Protein AF-A0A845WMG2-F1 (afdb_monomer)

Secondary structure (DSSP, 8-state):
-TTEEEEEEE----SSSPPPPTHHHHHHHHHHHHHH-TTTT---GGGEEEEEGGG--HHHHHHHHHHHHHH--TT-EEEEEEES-----TT-------HHHHHHHHHHHHHHHHHH-TTS-TTGGGS--

Radius of gyration: 21.08 Å; Cα contacts (8 Å, |Δi|>4): 148; chains: 1; bounding box: 38×54×48 Å

Structure (mmCIF, N/CA/C/O backbone):
data_AF-A0A845WMG2-F1
#
_entry.id   AF-A0A845WMG2-F1
#
loop_
_atom_site.group_PDB
_atom_site.id
_atom_site.type_symbol
_atom_site.label_atom_id
_atom_site.label_alt_id
_atom_site.label_comp_id
_atom_site.label_asym_id
_atom_site.label_entity_id
_atom_site.label_seq_id
_atom_site.pdbx_PDB_ins_code
_atom_site.Cartn_x
_atom_site.Cartn_y
_atom_site.Cartn_z
_atom_site.occupancy
_atom_site.B_iso_or_equiv
_atom_site.auth_seq_id
_atom_site.auth_comp_id
_atom_site.auth_asym_id
_atom_site.auth_atom_id
_atom_site.pdbx_PDB_model_num
ATOM 1 N N . MET A 1 1 ? -12.825 -7.298 11.045 1.00 72.94 1 MET A N 1
ATOM 2 C CA . MET A 1 1 ? -12.002 -6.498 11.974 1.00 72.94 1 MET A CA 1
ATOM 3 C C . MET A 1 1 ? -12.200 -5.041 11.615 1.00 72.94 1 MET A C 1
ATOM 5 O O . MET A 1 1 ? -11.832 -4.650 10.514 1.00 72.94 1 MET A O 1
ATOM 9 N N . ASP A 1 2 ? -12.805 -4.261 12.509 1.00 76.50 2 ASP A N 1
ATOM 10 C CA . ASP A 1 2 ? -13.292 -2.920 12.146 1.00 76.50 2 ASP A CA 1
ATOM 11 C C . ASP A 1 2 ? -12.207 -1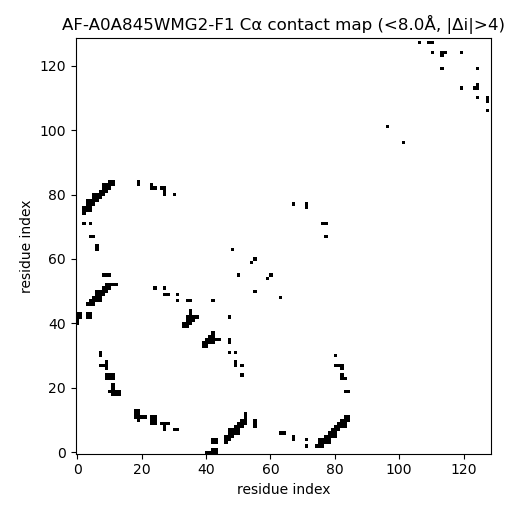.838 12.261 1.00 76.50 2 ASP A C 1
ATOM 13 O O . ASP A 1 2 ? -12.225 -0.871 11.506 1.00 76.50 2 ASP A O 1
ATOM 17 N N . ASN A 1 3 ? -11.217 -2.038 13.140 1.00 91.25 3 ASN A N 1
ATOM 18 C CA . ASN A 1 3 ? -10.097 -1.115 13.384 1.00 91.25 3 ASN A CA 1
ATOM 19 C C . ASN A 1 3 ? -8.765 -1.658 12.830 1.00 91.25 3 ASN A C 1
ATOM 21 O O . ASN A 1 3 ? -7.712 -1.591 13.468 1.00 91.25 3 ASN A O 1
ATOM 25 N N . ALA A 1 4 ? -8.837 -2.309 11.671 1.00 95.25 4 ALA A N 1
ATOM 26 C CA . ALA A 1 4 ? -7.684 -2.854 10.971 1.00 95.25 4 ALA A CA 1
ATOM 27 C C . ALA A 1 4 ? -7.616 -2.231 9.577 1.00 95.25 4 ALA A C 1
ATOM 29 O O . ALA A 1 4 ? -8.608 -2.257 8.847 1.00 95.25 4 ALA A O 1
ATOM 30 N N . HIS A 1 5 ? -6.460 -1.669 9.229 1.00 96.81 5 HIS A N 1
ATOM 31 C CA . HIS A 1 5 ? -6.233 -0.914 8.001 1.00 96.81 5 HIS A CA 1
ATOM 32 C C . HIS A 1 5 ? -5.019 -1.448 7.259 1.00 96.81 5 HIS A C 1
ATOM 34 O O . HIS A 1 5 ? -4.047 -1.887 7.877 1.00 96.81 5 HIS A O 1
ATOM 40 N N . ALA A 1 6 ? -5.050 -1.383 5.931 1.00 97.75 6 ALA A N 1
ATOM 41 C CA . ALA A 1 6 ? -3.927 -1.838 5.137 1.00 97.75 6 ALA A CA 1
ATOM 42 C C . ALA A 1 6 ? -3.681 -1.021 3.870 1.00 97.75 6 ALA A C 1
ATOM 44 O O . ALA A 1 6 ? -4.604 -0.536 3.215 1.00 97.75 6 ALA A O 1
ATOM 45 N N . LEU A 1 7 ? -2.407 -0.927 3.498 1.00 98.31 7 LEU A N 1
ATOM 46 C CA . LEU A 1 7 ? -1.949 -0.430 2.207 1.00 98.31 7 LEU A CA 1
ATOM 47 C C . LEU A 1 7 ? -1.094 -1.505 1.537 1.00 98.31 7 LEU A C 1
ATOM 49 O O . LEU A 1 7 ? -0.071 -1.925 2.073 1.00 98.31 7 LEU A O 1
ATOM 53 N N . VAL A 1 8 ? -1.509 -1.925 0.349 1.00 98.56 8 VAL A N 1
ATOM 54 C CA . VAL A 1 8 ? -0.857 -2.960 -0.451 1.00 98.56 8 VAL A CA 1
ATOM 55 C C . VAL A 1 8 ? -0.424 -2.344 -1.775 1.00 98.56 8 VAL A C 1
ATOM 57 O O . VAL A 1 8 ? -1.228 -1.734 -2.483 1.00 98.56 8 VAL A O 1
ATOM 60 N N . VAL A 1 9 ? 0.858 -2.472 -2.106 1.00 98.31 9 VAL A N 1
ATOM 61 C CA . VAL A 1 9 ? 1.472 -1.815 -3.263 1.00 98.31 9 VAL A CA 1
ATOM 62 C C . VAL A 1 9 ? 2.252 -2.830 -4.091 1.00 98.31 9 VAL A C 1
ATOM 64 O O . VAL A 1 9 ? 3.109 -3.533 -3.561 1.00 98.31 9 VAL A O 1
ATOM 67 N N . GLY A 1 10 ? 1.983 -2.876 -5.396 1.00 97.94 10 GLY A N 1
ATOM 68 C CA . GLY A 1 10 ? 2.732 -3.677 -6.367 1.00 97.94 10 GLY A CA 1
ATOM 69 C C . GLY A 1 10 ? 3.181 -2.826 -7.551 1.00 97.94 10 GLY A C 1
ATOM 70 O O . GLY A 1 10 ? 2.346 -2.228 -8.224 1.00 97.94 10 GLY A O 1
ATOM 71 N N . ILE A 1 11 ? 4.482 -2.750 -7.823 1.00 97.00 11 ILE A N 1
ATOM 72 C CA . ILE A 1 11 ? 5.019 -1.967 -8.947 1.00 97.00 11 ILE A CA 1
ATOM 73 C C . ILE A 1 11 ? 5.998 -2.838 -9.725 1.00 97.00 11 ILE A C 1
ATOM 75 O O . ILE A 1 11 ? 7.065 -3.175 -9.217 1.00 97.00 11 ILE A O 1
ATOM 79 N N . ALA A 1 12 ? 5.644 -3.185 -10.960 1.00 95.69 12 ALA A N 1
ATOM 80 C CA . ALA A 1 12 ? 6.445 -4.040 -11.833 1.00 95.69 12 ALA A CA 1
ATOM 81 C C . ALA A 1 12 ? 6.810 -3.359 -13.156 1.00 95.69 12 ALA A C 1
ATOM 83 O O . ALA A 1 12 ? 7.883 -3.603 -13.717 1.00 95.69 12 ALA A O 1
ATOM 84 N N . ASN A 1 13 ? 5.941 -2.473 -13.647 1.00 93.19 13 ASN A N 1
ATOM 85 C CA . ASN A 1 13 ? 6.086 -1.812 -14.935 1.00 93.19 13 ASN A CA 1
ATOM 86 C C . ASN A 1 13 ? 6.851 -0.491 -14.813 1.00 93.19 13 ASN A C 1
ATOM 88 O O . ASN A 1 13 ? 6.271 0.591 -14.741 1.00 93.19 13 ASN A O 1
ATOM 92 N N . TYR A 1 14 ? 8.178 -0.585 -14.836 1.00 90.88 14 TYR A N 1
ATOM 93 C CA . TYR A 1 14 ? 9.068 0.573 -14.840 1.00 90.88 14 TYR A CA 1
ATOM 94 C C . TYR A 1 14 ? 9.424 1.009 -16.265 1.00 90.88 14 TYR A C 1
ATOM 96 O O . TYR A 1 14 ? 9.712 0.180 -17.126 1.00 90.88 14 TYR A O 1
ATOM 104 N N . GLU A 1 15 ? 9.434 2.322 -16.509 1.00 87.88 15 GLU A N 1
ATOM 105 C CA . GLU A 1 15 ? 9.808 2.886 -17.816 1.00 87.88 15 GLU A CA 1
ATOM 106 C C . GLU A 1 15 ? 11.323 3.052 -17.986 1.00 87.88 15 GLU A C 1
ATOM 108 O O . GLU A 1 15 ? 11.856 2.861 -19.074 1.00 87.88 15 GLU A O 1
ATOM 113 N N . LYS A 1 16 ? 12.020 3.443 -16.912 1.00 88.56 16 LYS A N 1
ATOM 114 C CA . LYS A 1 16 ? 13.434 3.866 -16.957 1.00 88.56 16 LYS A CA 1
ATOM 115 C C . LYS A 1 16 ? 14.425 2.799 -16.494 1.00 88.56 16 LYS A C 1
ATOM 117 O O . LYS A 1 16 ? 15.627 2.990 -16.639 1.00 88.56 16 LYS A O 1
ATOM 122 N N . ILE A 1 17 ? 13.930 1.717 -15.903 1.00 89.06 17 ILE A N 1
ATOM 123 C CA . ILE A 1 17 ? 14.723 0.593 -15.396 1.00 89.06 17 ILE A CA 1
ATOM 124 C C . ILE A 1 17 ? 14.053 -0.717 -15.802 1.00 89.06 17 ILE A C 1
ATOM 126 O O . ILE A 1 17 ? 12.916 -0.712 -16.274 1.00 89.06 17 ILE A O 1
ATOM 130 N N . ASN A 1 18 ? 14.758 -1.834 -15.615 1.00 90.62 18 ASN A N 1
ATOM 131 C CA . ASN A 1 18 ? 14.233 -3.155 -15.944 1.00 90.62 18 ASN A CA 1
ATOM 132 C C . ASN A 1 18 ? 12.878 -3.385 -15.276 1.00 90.62 18 ASN A C 1
ATOM 134 O O . ASN A 1 18 ? 12.710 -3.119 -14.088 1.00 90.62 18 ASN A O 1
ATOM 138 N N . LYS A 1 19 ? 11.921 -3.908 -16.037 1.00 94.88 19 LYS A N 1
ATOM 139 C CA . LYS A 1 19 ? 10.641 -4.339 -15.481 1.00 94.88 19 LYS A CA 1
ATOM 140 C C . LYS A 1 19 ? 10.853 -5.543 -14.570 1.00 94.88 19 LYS A C 1
ATOM 142 O O . LYS A 1 19 ? 11.753 -6.351 -14.807 1.00 94.88 19 LYS A O 1
ATOM 147 N N . LEU A 1 20 ? 10.025 -5.652 -13.541 1.00 93.56 20 LEU A N 1
ATOM 148 C CA . LEU A 1 20 ? 9.950 -6.863 -12.733 1.00 93.56 20 LEU A CA 1
ATOM 149 C C . LEU A 1 20 ? 8.934 -7.836 -13.349 1.00 93.56 20 LEU A C 1
ATOM 151 O O . LEU A 1 20 ? 8.086 -7.407 -14.133 1.00 93.56 20 LEU A O 1
ATOM 155 N N . PRO A 1 21 ? 9.008 -9.138 -13.023 1.00 95.81 21 PRO A N 1
ATOM 156 C CA . PRO A 1 21 ? 8.007 -10.100 -13.463 1.00 95.81 21 PRO A CA 1
ATOM 157 C C . PRO A 1 21 ? 6.615 -9.762 -12.915 1.00 95.81 21 PRO A C 1
ATOM 159 O O . PRO A 1 21 ? 6.487 -9.194 -11.827 1.00 95.81 21 PRO A O 1
ATOM 162 N N . ASP A 1 22 ? 5.571 -10.213 -13.612 1.00 94.44 22 ASP A N 1
ATOM 163 C CA . ASP A 1 22 ? 4.172 -10.021 -13.198 1.00 94.44 22 ASP A CA 1
ATOM 164 C C . ASP A 1 22 ? 3.857 -10.625 -11.819 1.00 94.44 22 ASP A C 1
ATOM 166 O O . ASP A 1 22 ? 2.870 -10.249 -11.186 1.00 94.44 22 ASP A O 1
ATOM 170 N N . THR A 1 23 ? 4.716 -11.519 -11.309 1.00 95.38 23 THR A N 1
ATOM 171 C CA . THR A 1 23 ? 4.618 -12.064 -9.948 1.00 95.38 23 THR A CA 1
ATOM 172 C C . THR A 1 23 ? 4.540 -10.962 -8.898 1.00 95.38 23 THR A C 1
ATOM 174 O O . THR A 1 23 ? 3.764 -11.092 -7.970 1.00 95.38 23 THR A O 1
ATOM 177 N N . VAL A 1 24 ? 5.217 -9.827 -9.092 1.00 96.25 24 VAL A N 1
ATOM 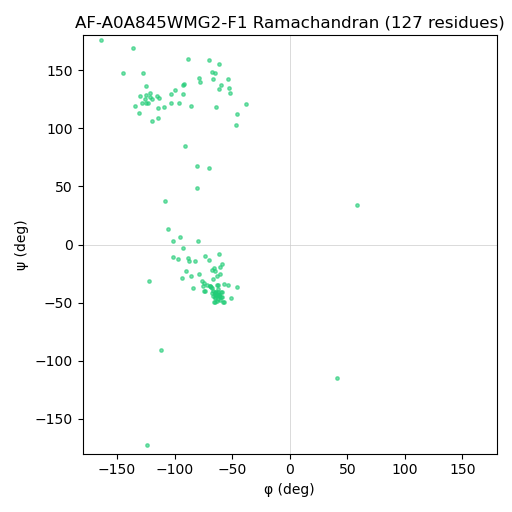178 C CA . VAL A 1 24 ? 5.143 -8.668 -8.184 1.00 96.25 24 VAL A CA 1
ATOM 179 C C . VAL A 1 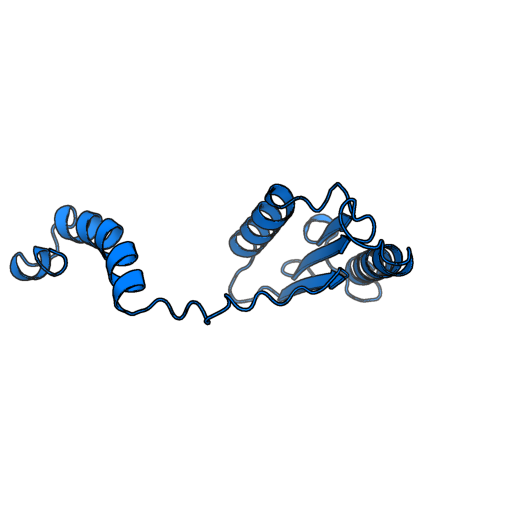24 ? 3.715 -8.128 -8.048 1.00 96.25 24 VAL A C 1
ATOM 181 O O . VAL A 1 24 ? 3.266 -7.782 -6.954 1.00 96.25 24 VAL A O 1
ATOM 184 N N . LEU A 1 25 ? 2.977 -8.061 -9.159 1.00 97.25 25 LEU A N 1
ATOM 185 C CA . LEU A 1 25 ? 1.588 -7.600 -9.169 1.00 97.25 25 LEU A CA 1
ATOM 186 C C . LEU A 1 25 ? 0.643 -8.668 -8.615 1.00 97.25 25 LEU A C 1
ATOM 188 O O . LEU A 1 25 ? -0.327 -8.329 -7.934 1.00 97.25 25 LEU A O 1
ATOM 192 N N . ASN A 1 26 ? 0.934 -9.939 -8.897 1.00 97.69 26 ASN A N 1
ATOM 193 C CA . ASN A 1 26 ? 0.176 -11.075 -8.381 1.00 97.69 26 ASN A CA 1
ATOM 194 C C . ASN A 1 26 ? 0.342 -11.220 -6.866 1.00 97.69 26 ASN A C 1
ATOM 196 O O . ASN A 1 26 ? -0.640 -11.498 -6.184 1.00 97.69 26 ASN A O 1
ATOM 200 N N . ASP A 1 27 ? 1.533 -10.966 -6.326 1.00 97.44 27 ASP A N 1
ATOM 201 C CA . ASP A 1 27 ? 1.792 -10.987 -4.889 1.00 97.44 27 ASP A CA 1
ATOM 202 C C . ASP A 1 27 ? 0.972 -9.896 -4.191 1.00 97.44 27 ASP A C 1
ATOM 204 O O . ASP A 1 27 ? 0.242 -10.176 -3.243 1.00 97.44 27 ASP A O 1
ATOM 208 N N . ALA A 1 28 ? 1.003 -8.663 -4.712 1.00 97.88 28 ALA A N 1
ATOM 209 C CA . ALA A 1 28 ? 0.188 -7.568 -4.188 1.00 97.88 28 ALA A CA 1
ATOM 210 C C . ALA A 1 28 ? -1.318 -7.884 -4.252 1.00 97.88 28 ALA A C 1
ATOM 212 O O . ALA A 1 28 ? -2.050 -7.600 -3.307 1.00 97.88 28 ALA A O 1
ATOM 213 N N . GLN A 1 29 ? -1.795 -8.501 -5.338 1.00 98.31 29 GLN A N 1
ATOM 214 C CA . GLN A 1 29 ? -3.193 -8.924 -5.437 1.00 98.31 29 GLN A CA 1
ATOM 215 C C . GLN A 1 29 ? -3.532 -10.017 -4.415 1.00 98.31 29 GLN A C 1
ATOM 217 O O . GLN A 1 29 ? -4.519 -9.897 -3.702 1.00 98.31 29 GLN A O 1
ATOM 222 N N . THR A 1 30 ? -2.684 -11.037 -4.291 1.00 98.12 30 THR A N 1
ATOM 223 C CA . THR A 1 30 ? -2.897 -12.170 -3.380 1.00 98.12 30 THR A CA 1
ATOM 224 C C . THR A 1 30 ? -2.932 -11.713 -1.924 1.00 98.12 30 THR A C 1
ATOM 226 O O . THR A 1 30 ? -3.779 -12.157 -1.155 1.00 98.12 30 THR A O 1
ATOM 229 N N . ILE A 1 31 ? -2.045 -10.790 -1.539 1.00 98.25 31 ILE A N 1
ATOM 230 C CA . ILE A 1 31 ? -2.046 -10.198 -0.197 1.00 98.25 31 ILE A CA 1
ATOM 231 C C . ILE A 1 31 ? -3.315 -9.377 0.039 1.00 98.25 31 ILE A C 1
ATOM 233 O O . ILE A 1 31 ? -3.913 -9.494 1.104 1.00 98.25 31 ILE A O 1
ATOM 237 N N . TYR A 1 32 ? -3.752 -8.576 -0.937 1.00 98.31 32 TYR A N 1
ATOM 238 C CA . TYR A 1 32 ? -5.020 -7.851 -0.835 1.00 98.31 32 TYR A CA 1
ATOM 239 C C . TYR A 1 32 ? -6.201 -8.806 -0.621 1.00 98.31 32 TYR A C 1
ATOM 241 O O . TYR A 1 32 ? -6.969 -8.610 0.319 1.00 98.31 32 TYR A O 1
ATOM 249 N N . ASP A 1 33 ? -6.303 -9.852 -1.445 1.00 98.00 33 ASP A N 1
ATOM 250 C CA . ASP A 1 33 ? -7.388 -10.833 -1.387 1.00 98.00 33 ASP A CA 1
ATOM 251 C C . ASP A 1 33 ? -7.397 -11.566 -0.035 1.00 98.00 33 ASP A C 1
ATOM 253 O O . ASP A 1 33 ? -8.446 -11.686 0.593 1.00 98.00 33 ASP A O 1
ATOM 257 N N . LEU A 1 34 ? -6.224 -11.967 0.471 1.00 97.81 34 LEU A N 1
ATOM 258 C CA . LEU A 1 34 ? -6.078 -12.609 1.782 1.00 97.81 34 LEU A CA 1
ATOM 259 C C . LEU A 1 34 ? -6.513 -11.697 2.940 1.00 97.81 34 LEU A C 1
ATOM 261 O O . LEU A 1 34 ? -7.110 -12.169 3.909 1.00 97.81 34 LEU A O 1
ATOM 265 N N . LEU A 1 35 ? -6.210 -10.397 2.854 1.00 97.19 35 LEU A N 1
ATOM 266 C CA . LEU A 1 35 ? -6.557 -9.430 3.895 1.00 97.19 35 LEU A CA 1
ATOM 267 C C . LEU A 1 35 ? -8.072 -9.246 4.017 1.00 97.19 35 LEU A C 1
ATOM 269 O O . LEU A 1 35 ? -8.590 -9.223 5.135 1.00 97.19 35 LEU A O 1
ATOM 273 N N . ILE A 1 36 ? -8.776 -9.118 2.890 1.00 97.19 36 ILE A N 1
ATOM 274 C CA . ILE A 1 36 ? -10.229 -8.888 2.879 1.00 97.19 36 ILE A CA 1
ATOM 275 C C . ILE A 1 36 ? -11.049 -10.174 3.045 1.00 97.19 36 ILE A C 1
ATOM 277 O O . ILE A 1 36 ? -12.250 -10.105 3.308 1.00 97.19 36 ILE A O 1
ATOM 281 N N . ASP A 1 37 ? -10.428 -11.344 2.899 1.00 96.38 37 ASP A N 1
ATOM 282 C CA . ASP A 1 37 ? -11.099 -12.628 3.071 1.00 96.38 37 ASP A CA 1
ATOM 283 C C . ASP A 1 37 ? -11.572 -12.809 4.523 1.00 96.38 37 ASP A C 1
ATOM 285 O O . ASP A 1 37 ? -10.776 -12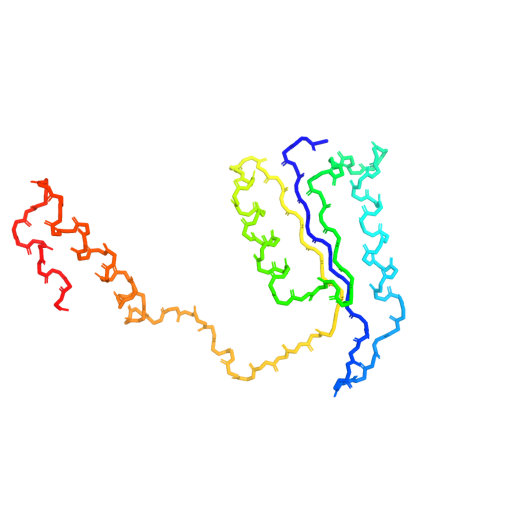.852 5.467 1.00 96.38 37 ASP A O 1
ATOM 289 N N . SER A 1 38 ? -12.889 -12.945 4.695 1.00 92.50 38 SER A N 1
ATOM 290 C CA . SER A 1 38 ? -13.560 -13.089 5.990 1.00 92.50 38 SER A CA 1
ATOM 291 C C . SER A 1 38 ? -13.223 -14.383 6.735 1.00 92.50 38 SER A C 1
ATOM 293 O O . SER A 1 38 ? -13.397 -14.435 7.953 1.00 92.50 38 SER A O 1
ATOM 295 N N . HIS A 1 39 ? -12.735 -15.410 6.041 1.00 93.75 39 HIS A N 1
ATOM 296 C CA . HIS A 1 39 ? -12.289 -16.674 6.624 1.00 93.75 39 HIS A CA 1
ATOM 297 C C . HIS A 1 39 ? -10.822 -16.651 7.064 1.00 93.75 39 HIS A C 1
ATOM 299 O O . HIS A 1 39 ? -10.405 -17.538 7.810 1.00 93.75 39 HIS A O 1
ATOM 305 N N . HIS A 1 40 ? -10.053 -15.650 6.629 1.00 91.00 40 HIS A N 1
ATOM 306 C CA . HIS A 1 40 ? -8.643 -15.493 6.968 1.00 91.00 40 HIS A CA 1
ATOM 307 C C . HIS A 1 40 ? -8.428 -14.267 7.864 1.00 91.00 40 HIS A C 1
ATOM 309 O O . HIS A 1 40 ? -8.490 -14.378 9.088 1.00 91.00 40 HIS A O 1
ATOM 315 N N . CYS A 1 41 ? -8.165 -13.097 7.278 1.00 91.94 41 CYS A N 1
ATOM 316 C CA . CYS A 1 41 ? -7.824 -11.886 8.026 1.00 91.94 41 CYS A CA 1
ATOM 317 C C . CYS A 1 41 ? -9.041 -10.993 8.321 1.00 91.94 41 CYS A C 1
ATOM 319 O O . CYS A 1 41 ? -9.053 -10.284 9.327 1.00 91.94 41 CYS A O 1
ATOM 321 N N . GLY A 1 42 ? -10.064 -11.020 7.465 1.00 93.56 42 GLY A N 1
ATOM 322 C CA . GLY A 1 42 ? -11.340 -10.338 7.674 1.00 93.56 42 GLY A CA 1
ATOM 323 C C . GLY A 1 42 ? -11.238 -8.825 7.860 1.00 93.56 42 GLY A C 1
ATOM 324 O O . GLY A 1 42 ? -11.998 -8.256 8.652 1.00 93.56 42 GLY A O 1
ATOM 325 N N . TYR A 1 43 ? -10.295 -8.163 7.188 1.00 95.69 43 TYR A N 1
ATOM 326 C CA . TYR A 1 43 ? -10.244 -6.703 7.133 1.00 95.69 43 TYR A CA 1
ATOM 327 C C . TYR A 1 43 ? -11.462 -6.203 6.351 1.00 95.69 43 TYR A C 1
ATOM 329 O O . TYR A 1 43 ? -11.865 -6.813 5.361 1.00 95.69 43 TYR A O 1
ATOM 337 N N . SER A 1 44 ? -12.046 -5.078 6.770 1.00 94.69 44 SER A N 1
ATOM 338 C CA . SER A 1 44 ? -13.055 -4.417 5.938 1.00 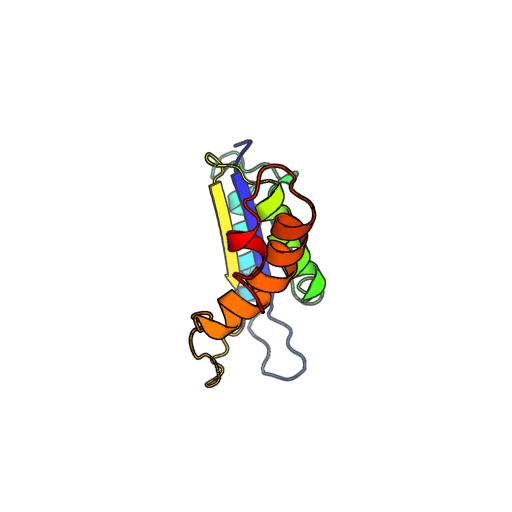94.69 44 SER A CA 1
ATOM 339 C C . SER A 1 44 ? -12.424 -3.993 4.613 1.00 94.69 44 SER A C 1
ATOM 341 O O . SER A 1 44 ? -11.352 -3.388 4.610 1.00 94.69 44 SER A O 1
ATOM 343 N N . GLN A 1 45 ? -13.099 -4.262 3.495 1.00 94.12 45 GLN A N 1
ATOM 344 C CA . GLN A 1 45 ? -12.620 -3.871 2.169 1.00 94.12 45 GLN A CA 1
ATOM 345 C C . GLN A 1 45 ? -12.377 -2.355 2.066 1.00 94.12 45 GLN A C 1
ATOM 347 O O . GLN A 1 45 ? -11.419 -1.933 1.422 1.00 94.12 45 GLN A O 1
ATOM 352 N N . ASP A 1 46 ? -13.185 -1.548 2.761 1.00 94.44 46 ASP A N 1
ATOM 353 C CA . ASP A 1 46 ? -13.046 -0.087 2.807 1.00 94.44 46 ASP A CA 1
ATOM 354 C C . ASP A 1 46 ? -11.777 0.372 3.546 1.00 94.44 46 ASP A C 1
ATOM 356 O O . ASP A 1 46 ? -11.278 1.472 3.306 1.00 94.44 46 ASP A O 1
ATOM 360 N N . ASN A 1 47 ? -11.216 -0.484 4.405 1.00 95.50 47 ASN A N 1
ATOM 361 C CA . ASN A 1 47 ? -9.998 -0.204 5.161 1.00 95.50 47 ASN A CA 1
ATOM 362 C C . ASN A 1 47 ? -8.722 -0.700 4.457 1.00 95.50 47 ASN A C 1
ATOM 364 O O . ASN A 1 47 ? -7.621 -0.486 4.970 1.00 95.50 47 ASN A O 1
ATOM 368 N N . VAL A 1 48 ? -8.840 -1.371 3.306 1.00 97.12 48 VAL A N 1
ATOM 369 C CA . VAL A 1 48 ? -7.704 -1.936 2.569 1.00 97.12 48 VAL A CA 1
ATOM 370 C C . VAL A 1 48 ? -7.551 -1.233 1.223 1.00 97.12 48 VAL A C 1
ATOM 372 O O . VAL A 1 48 ? -8.399 -1.330 0.336 1.00 97.12 48 VAL A O 1
ATOM 375 N N . LYS A 1 49 ? -6.420 -0.555 1.023 1.00 98.25 49 LYS A N 1
ATOM 376 C CA . LYS A 1 49 ? -6.091 0.120 -0.235 1.00 98.25 49 LYS A CA 1
ATOM 377 C C . LYS A 1 49 ? -5.077 -0.686 -1.045 1.00 98.25 49 LYS A C 1
ATOM 379 O O . LYS A 1 49 ? -3.959 -0.892 -0.590 1.00 98.25 49 LYS A O 1
ATOM 384 N N . LEU A 1 50 ? -5.435 -1.059 -2.275 1.00 98.50 50 LEU A N 1
ATOM 385 C CA . LEU A 1 50 ? -4.519 -1.650 -3.259 1.00 98.50 50 LEU A CA 1
ATOM 386 C C . LEU A 1 50 ? -4.104 -0.613 -4.312 1.00 98.50 50 LEU A C 1
ATOM 388 O O . LEU A 1 50 ? -4.958 0.041 -4.916 1.00 98.50 50 LEU A O 1
ATOM 392 N N . LEU A 1 51 ? -2.800 -0.484 -4.557 1.00 98.31 51 LEU A N 1
ATOM 393 C CA . LEU A 1 51 ? -2.222 0.333 -5.627 1.00 98.31 51 LEU A CA 1
ATOM 394 C C . LEU A 1 51 ? -1.291 -0.524 -6.494 1.00 98.31 51 LEU A C 1
ATOM 396 O O . LEU A 1 51 ? -0.358 -1.138 -5.981 1.00 98.31 51 LEU A O 1
ATOM 400 N N . LYS A 1 52 ? -1.526 -0.545 -7.811 1.00 97.94 52 LYS A N 1
ATOM 401 C CA . LYS A 1 52 ? -0.697 -1.282 -8.778 1.00 97.94 52 LYS A CA 1
ATOM 402 C C . LYS A 1 52 ? -0.183 -0.377 -9.894 1.00 97.94 52 LYS A C 1
ATOM 404 O O . LYS A 1 52 ? -0.949 0.432 -10.418 1.00 97.94 52 LYS A O 1
ATOM 409 N N . ASP A 1 53 ? 1.091 -0.527 -10.251 1.00 96.56 53 ASP A N 1
ATOM 410 C CA . ASP A 1 53 ? 1.775 0.181 -11.345 1.00 96.56 53 ASP A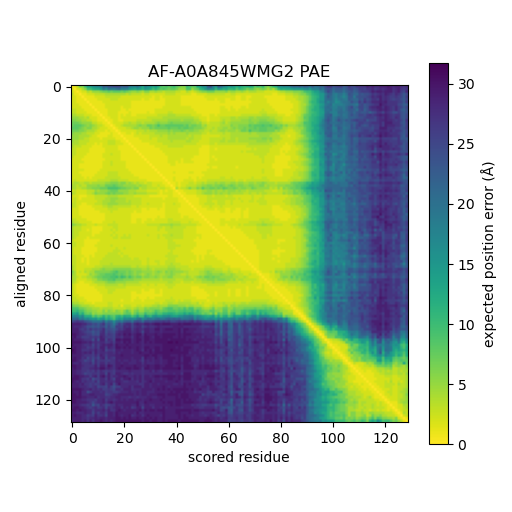 CA 1
ATOM 411 C C . ASP A 1 53 ? 1.401 1.671 -11.448 1.00 96.56 53 ASP A C 1
ATOM 413 O O . ASP A 1 53 ? 1.667 2.440 -10.527 1.00 96.56 53 ASP A O 1
ATOM 417 N N . GLY A 1 54 ? 0.755 2.090 -12.544 1.00 93.50 54 GLY A N 1
ATOM 418 C CA . GLY A 1 54 ? 0.410 3.487 -12.813 1.00 93.50 54 GLY A CA 1
ATOM 419 C C . GLY A 1 54 ? -0.505 4.123 -11.764 1.00 93.50 54 GLY A C 1
ATOM 420 O O . GLY A 1 54 ? -0.533 5.345 -11.649 1.00 93.50 54 GLY A O 1
ATOM 421 N N . ALA A 1 55 ? -1.216 3.325 -10.961 1.00 95.94 55 ALA A N 1
ATOM 422 C CA . ALA A 1 55 ? -1.995 3.829 -9.833 1.00 95.94 55 ALA A CA 1
ATOM 423 C C . ALA A 1 55 ? -1.125 4.132 -8.597 1.00 95.94 55 ALA A C 1
ATOM 425 O O . ALA A 1 55 ? -1.491 4.983 -7.786 1.00 95.94 55 ALA A O 1
ATOM 426 N N . ALA A 1 56 ? 0.036 3.486 -8.454 1.00 95.81 56 ALA A N 1
ATOM 427 C CA . ALA A 1 56 ? 0.976 3.663 -7.345 1.00 95.81 56 ALA A CA 1
ATOM 428 C C . ALA A 1 56 ? 1.868 4.908 -7.523 1.00 95.81 56 ALA A C 1
ATOM 430 O O . ALA A 1 56 ? 3.090 4.866 -7.386 1.00 95.81 56 ALA A O 1
ATOM 431 N N . THR A 1 57 ? 1.251 6.046 -7.842 1.00 94.75 57 THR A N 1
ATOM 432 C CA . THR A 1 57 ? 1.958 7.327 -7.972 1.00 94.75 57 THR A CA 1
ATOM 433 C C . THR A 1 57 ? 2.435 7.838 -6.612 1.00 94.75 57 THR A C 1
ATOM 435 O O . THR A 1 57 ? 1.859 7.504 -5.576 1.00 94.75 57 THR A O 1
ATOM 438 N N . LYS A 1 58 ? 3.437 8.731 -6.600 1.00 92.31 58 LYS A N 1
ATOM 439 C CA . LYS A 1 58 ? 3.888 9.412 -5.372 1.00 92.31 58 LYS A CA 1
ATOM 440 C C . LYS A 1 58 ? 2.718 10.046 -4.613 1.00 92.31 58 LYS A C 1
ATOM 442 O O . LYS A 1 58 ? 2.607 9.857 -3.409 1.00 92.31 58 LYS A O 1
ATOM 447 N N . THR A 1 59 ? 1.837 10.756 -5.317 1.00 94.81 59 THR A N 1
ATOM 448 C CA . THR A 1 59 ? 0.663 11.405 -4.718 1.00 94.81 59 THR A CA 1
ATOM 449 C C . THR A 1 59 ? -0.286 10.386 -4.097 1.00 94.81 59 THR A C 1
ATOM 451 O O . THR A 1 59 ? -0.686 10.560 -2.951 1.00 94.81 59 THR A O 1
ATOM 454 N N . ALA A 1 60 ? -0.601 9.300 -4.811 1.00 94.31 60 ALA A N 1
ATOM 455 C CA . ALA A 1 60 ? -1.491 8.258 -4.306 1.00 94.31 60 ALA A CA 1
ATOM 456 C C . ALA A 1 60 ? -0.907 7.541 -3.079 1.00 94.31 60 ALA A C 1
ATOM 458 O O . ALA A 1 60 ? -1.629 7.295 -2.117 1.00 94.31 60 ALA A O 1
ATOM 459 N N . LEU A 1 61 ? 0.399 7.255 -3.087 1.00 94.06 61 LEU A N 1
ATOM 460 C CA . LEU A 1 61 ? 1.108 6.656 -1.956 1.00 94.06 61 LEU A CA 1
ATOM 461 C C . LEU A 1 61 ? 1.126 7.591 -0.744 1.00 94.06 61 LEU A C 1
ATOM 463 O O . LEU A 1 61 ? 0.756 7.174 0.349 1.00 94.06 61 LEU A O 1
ATOM 467 N N . SER A 1 62 ? 1.499 8.861 -0.931 1.00 95.50 62 SER A N 1
ATOM 468 C CA . SER A 1 62 ? 1.487 9.856 0.147 1.00 95.50 62 SER A CA 1
ATOM 469 C C . SER A 1 62 ? 0.091 10.021 0.740 1.00 95.50 62 SER A C 1
ATOM 471 O O . SER A 1 62 ? -0.058 9.998 1.955 1.00 95.50 62 SER A O 1
ATOM 473 N N . GLN A 1 63 ? -0.937 10.115 -0.104 1.00 95.06 63 GLN A N 1
ATOM 474 C CA . GLN A 1 63 ? -2.315 10.261 0.352 1.00 95.06 63 GLN A CA 1
ATOM 475 C C . GLN A 1 63 ? -2.815 9.007 1.080 1.00 95.06 63 GLN A C 1
ATOM 477 O O . GLN A 1 63 ? -3.469 9.127 2.109 1.00 95.06 63 GLN A O 1
ATOM 482 N N . ALA A 1 64 ? -2.472 7.807 0.603 1.00 94.81 64 ALA A N 1
ATOM 483 C CA . ALA A 1 64 ? -2.817 6.566 1.290 1.00 94.81 64 ALA A CA 1
ATOM 484 C C . ALA A 1 64 ? -2.160 6.475 2.677 1.00 94.81 64 ALA A C 1
ATOM 486 O O . ALA A 1 64 ? -2.829 6.118 3.641 1.00 94.81 64 ALA A O 1
ATOM 487 N N . LEU A 1 65 ? -0.885 6.858 2.799 1.00 94.31 65 LEU A N 1
ATOM 488 C CA . LEU A 1 65 ? -0.182 6.903 4.085 1.00 94.31 65 LEU A CA 1
ATOM 489 C C . LEU A 1 65 ? -0.784 7.950 5.036 1.00 94.31 65 LEU A C 1
ATOM 491 O O . LEU A 1 65 ? -0.966 7.664 6.217 1.00 94.31 65 LEU A O 1
ATOM 495 N N . THR A 1 66 ? -1.138 9.139 4.536 1.00 95.50 66 THR A N 1
ATOM 496 C CA . THR A 1 66 ? -1.847 10.155 5.330 1.00 95.50 66 THR A CA 1
ATOM 497 C C . THR A 1 66 ? -3.202 9.643 5.811 1.00 95.50 66 THR A C 1
ATOM 499 O O . THR A 1 66 ? -3.520 9.800 6.987 1.00 95.50 66 THR A O 1
ATOM 502 N N . ASN A 1 67 ? -3.974 8.991 4.939 1.00 92.88 67 ASN A N 1
ATOM 503 C CA . ASN A 1 67 ? -5.267 8.420 5.306 1.00 92.88 67 ASN A CA 1
ATOM 504 C C . ASN A 1 67 ? -5.115 7.344 6.386 1.00 92.88 67 ASN A C 1
ATOM 506 O O . ASN A 1 67 ? -5.867 7.368 7.354 1.00 92.88 67 ASN A O 1
ATOM 510 N N . LEU A 1 68 ? -4.120 6.455 6.267 1.00 93.00 68 LEU A N 1
ATOM 511 C CA . LEU A 1 68 ? -3.826 5.460 7.301 1.00 93.00 68 LEU A CA 1
ATOM 512 C C . LEU A 1 68 ? -3.557 6.128 8.651 1.00 93.00 68 LEU A C 1
ATOM 514 O O . LEU A 1 68 ? -4.184 5.758 9.636 1.00 93.00 68 LEU A O 1
ATOM 518 N N . ALA A 1 69 ? -2.691 7.145 8.687 1.00 92.50 69 ALA A N 1
ATOM 519 C CA . ALA A 1 69 ? -2.369 7.865 9.918 1.00 92.50 69 ALA A CA 1
ATOM 520 C C . ALA A 1 69 ? -3.586 8.579 10.536 1.00 92.50 69 ALA A C 1
ATOM 522 O O . ALA A 1 69 ? -3.697 8.654 11.755 1.00 92.50 69 ALA A O 1
ATOM 523 N N . GLN A 1 70 ? -4.498 9.099 9.708 1.00 92.12 70 GLN A N 1
ATOM 524 C CA . GLN A 1 70 ? -5.719 9.776 10.161 1.00 92.12 70 GLN A CA 1
ATOM 525 C C . GLN A 1 70 ? -6.807 8.811 10.646 1.00 92.12 70 GLN A C 1
ATOM 527 O O . GLN A 1 70 ? -7.603 9.176 11.507 1.00 92.12 70 GLN A O 1
ATOM 532 N N . GLN A 1 71 ? -6.873 7.612 10.068 1.00 88.12 71 GLN A N 1
ATOM 533 C CA . GLN A 1 71 ? -7.896 6.611 10.377 1.00 88.12 71 GLN A CA 1
ATOM 534 C C . GLN A 1 71 ? -7.472 5.671 11.511 1.00 88.12 71 GLN A C 1
ATOM 536 O O . GLN A 1 71 ? -8.330 5.105 12.180 1.00 88.12 71 GLN A O 1
ATOM 541 N N . SER A 1 72 ? -6.167 5.529 11.757 1.00 90.38 72 SER A N 1
ATOM 542 C CA . SER A 1 72 ? -5.633 4.722 12.851 1.00 90.38 72 SER A CA 1
ATOM 543 C C . SER A 1 72 ? -5.711 5.437 14.203 1.00 90.38 72 SER A C 1
ATOM 545 O O . SER A 1 72 ? -5.451 6.634 14.305 1.00 90.38 72 SER A O 1
ATOM 547 N N . ASN A 1 73 ? -5.984 4.677 15.261 1.00 88.44 73 ASN A N 1
ATOM 548 C CA . ASN A 1 73 ? -5.892 5.103 16.658 1.00 88.44 73 ASN A CA 1
ATOM 549 C C . ASN A 1 73 ? -4.954 4.160 17.443 1.00 88.44 73 ASN A C 1
ATOM 551 O O . ASN A 1 73 ? -4.305 3.297 16.855 1.00 88.44 73 ASN A O 1
ATOM 555 N N . GLN A 1 74 ? -4.870 4.317 18.767 1.00 90.62 74 GLN A N 1
ATOM 556 C CA . GLN A 1 74 ? -3.959 3.537 19.617 1.00 90.62 74 GLN A CA 1
ATOM 557 C C . GLN A 1 74 ? -4.212 2.017 19.585 1.00 90.62 74 GLN A C 1
ATOM 559 O O . GLN A 1 74 ? -3.279 1.248 19.804 1.00 90.62 74 GLN A O 1
ATOM 564 N N . ASP A 1 75 ? -5.435 1.594 19.267 1.00 91.62 75 ASP A N 1
ATOM 565 C CA . ASP A 1 75 ? -5.833 0.185 19.198 1.00 91.62 75 ASP A CA 1
ATOM 566 C C . ASP A 1 75 ? -5.884 -0.337 17.751 1.00 91.62 75 ASP A C 1
ATOM 568 O O . ASP A 1 75 ? -6.308 -1.470 17.505 1.00 91.62 75 ASP A O 1
ATOM 572 N N . ALA A 1 76 ? -5.511 0.493 16.771 1.00 92.94 76 ALA A N 1
ATOM 573 C CA . ALA A 1 76 ? -5.594 0.134 15.364 1.00 92.94 76 ALA A CA 1
ATOM 574 C C . ALA A 1 76 ? -4.439 -0.778 14.946 1.00 92.94 76 ALA A C 1
ATOM 576 O O . ALA A 1 76 ? -3.280 -0.563 15.298 1.00 92.94 76 ALA A O 1
ATOM 577 N N . THR A 1 77 ? -4.750 -1.771 14.113 1.00 94.06 77 THR A N 1
ATOM 578 C CA . THR A 1 77 ? -3.729 -2.568 13.421 1.00 94.06 77 THR A CA 1
ATOM 579 C C . THR A 1 77 ? -3.521 -2.004 12.023 1.00 94.06 77 THR A C 1
ATOM 581 O O . THR A 1 77 ? -4.463 -1.948 11.236 1.00 94.06 77 THR A O 1
ATOM 584 N N . VAL A 1 78 ? -2.291 -1.600 11.701 1.00 95.50 78 VAL A N 1
ATOM 585 C CA . VAL A 1 78 ? -1.930 -1.101 10.367 1.00 95.50 78 VAL A CA 1
ATOM 586 C C . VAL A 1 78 ? -0.966 -2.074 9.699 1.00 95.50 78 VAL A C 1
ATOM 588 O O . VAL A 1 78 ? 0.085 -2.392 10.253 1.00 95.50 78 VAL A O 1
ATOM 591 N N . PHE A 1 79 ? -1.308 -2.523 8.492 1.00 96.50 79 PHE A N 1
ATOM 592 C CA . PHE A 1 79 ? -0.484 -3.408 7.674 1.00 96.50 79 PHE A CA 1
ATOM 593 C C . PHE A 1 79 ? -0.039 -2.705 6.386 1.00 96.50 79 PHE A C 1
ATOM 595 O O . PHE A 1 79 ? -0.857 -2.171 5.640 1.00 96.50 79 PHE A O 1
ATOM 602 N N . ILE A 1 80 ? 1.262 -2.704 6.095 1.00 97.44 80 ILE A N 1
ATOM 603 C CA . ILE A 1 80 ? 1.800 -2.118 4.862 1.00 97.44 80 ILE A CA 1
ATOM 604 C C . ILE A 1 80 ? 2.624 -3.176 4.136 1.00 97.44 80 ILE A C 1
ATOM 606 O O . ILE A 1 80 ? 3.598 -3.690 4.681 1.00 97.44 80 ILE A O 1
ATOM 610 N N . TYR A 1 81 ? 2.244 -3.469 2.895 1.00 98.00 81 TYR A N 1
ATOM 611 C CA . TYR A 1 81 ? 2.954 -4.389 2.013 1.00 98.00 81 TYR A CA 1
ATOM 612 C C . TYR A 1 81 ? 3.377 -3.678 0.734 1.00 98.00 81 TYR A C 1
ATOM 614 O O . TYR A 1 81 ? 2.566 -3.019 0.083 1.00 98.00 81 TYR A O 1
ATOM 622 N N . ILE A 1 82 ? 4.649 -3.828 0.366 1.00 96.44 82 ILE A N 1
ATOM 623 C CA . ILE A 1 82 ? 5.225 -3.227 -0.836 1.00 96.44 82 ILE A CA 1
ATOM 624 C C . ILE A 1 82 ? 6.052 -4.291 -1.556 1.00 96.44 82 ILE A C 1
ATOM 626 O O . ILE A 1 82 ? 7.031 -4.792 -1.008 1.00 96.44 82 ILE A O 1
ATOM 630 N N . SER A 1 83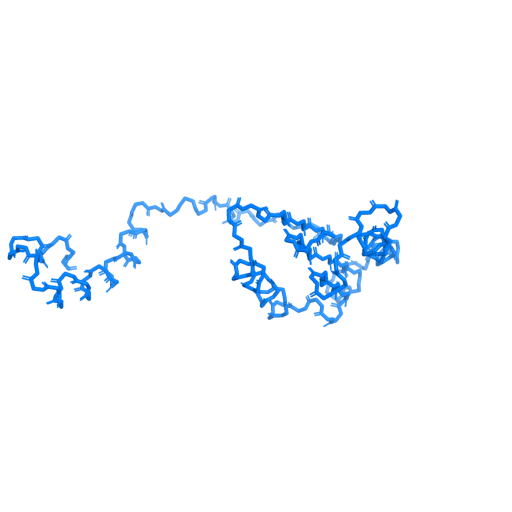 ? 5.668 -4.597 -2.794 1.00 95.69 83 SER A N 1
ATOM 631 C CA . SER A 1 83 ? 6.442 -5.413 -3.729 1.00 95.69 83 SER A CA 1
ATOM 632 C C . SER A 1 83 ? 6.858 -4.535 -4.909 1.00 95.69 83 SER A C 1
ATOM 634 O O . SER A 1 83 ? 6.019 -4.058 -5.679 1.00 95.69 83 SER A O 1
ATOM 636 N N . SER A 1 84 ? 8.149 -4.218 -4.997 1.00 93.06 84 SER A N 1
ATOM 637 C CA . SER A 1 84 ? 8.700 -3.264 -5.965 1.00 93.06 84 SER A CA 1
ATOM 638 C C . SER A 1 84 ? 10.221 -3.405 -6.073 1.00 93.06 84 SER A C 1
ATOM 640 O O . SER A 1 84 ? 10.846 -4.122 -5.291 1.00 93.06 84 SER A O 1
ATOM 642 N N . HIS A 1 85 ? 10.851 -2.653 -6.981 1.00 90.44 85 HIS A N 1
ATOM 643 C CA . HIS A 1 85 ? 12.298 -2.423 -6.914 1.00 90.44 85 HIS A CA 1
ATOM 644 C C . HIS A 1 85 ? 12.674 -1.746 -5.596 1.00 90.44 85 HIS A C 1
ATOM 646 O O . HIS A 1 85 ? 12.010 -0.798 -5.168 1.00 90.44 85 HIS A O 1
ATOM 652 N N . GLY A 1 86 ? 13.761 -2.216 -4.989 1.00 82.12 86 GLY A N 1
ATOM 653 C CA . GLY A 1 86 ? 14.443 -1.541 -3.892 1.00 82.12 86 GLY A CA 1
ATOM 654 C C . GLY A 1 86 ? 15.553 -0.650 -4.440 1.00 82.12 86 GLY A C 1
ATOM 655 O O . GLY A 1 86 ? 16.284 -1.047 -5.345 1.00 82.12 86 GLY A O 1
ATOM 656 N N . GLY A 1 87 ? 15.677 0.558 -3.904 1.00 78.94 87 GLY A N 1
ATOM 657 C CA . GLY A 1 87 ? 16.769 1.467 -4.230 1.00 78.94 87 GLY A CA 1
ATOM 658 C C . GLY A 1 87 ? 17.475 1.893 -2.956 1.00 78.94 87 GLY A C 1
ATOM 659 O O . GLY A 1 87 ? 16.827 2.361 -2.022 1.00 78.94 87 GLY A O 1
ATOM 660 N N . GLN A 1 88 ? 18.795 1.753 -2.926 1.00 75.25 88 GLN A N 1
ATOM 661 C CA . GLN A 1 88 ? 19.624 2.448 -1.956 1.00 75.25 88 GLN A CA 1
ATOM 662 C C . GLN A 1 88 ? 20.074 3.754 -2.597 1.00 75.25 88 GLN A C 1
ATOM 664 O O . GLN A 1 88 ? 20.556 3.764 -3.727 1.00 75.25 88 GLN A O 1
ATOM 669 N N . ASN A 1 89 ? 19.883 4.859 -1.890 1.00 63.78 89 ASN A N 1
ATOM 670 C CA . ASN A 1 89 ? 20.479 6.123 -2.274 1.00 63.78 89 ASN A CA 1
ATOM 671 C C . ASN A 1 89 ? 21.562 6.403 -1.235 1.00 63.78 89 ASN A C 1
ATOM 673 O O . ASN A 1 89 ? 21.227 6.537 -0.062 1.00 63.78 89 ASN A O 1
ATOM 677 N N . ASP A 1 90 ? 22.832 6.494 -1.631 1.00 57.22 90 ASP A N 1
ATOM 678 C CA . ASP A 1 90 ? 23.953 6.736 -0.698 1.00 57.22 90 ASP A CA 1
ATOM 679 C C . ASP A 1 90 ? 23.840 8.083 0.044 1.00 57.22 90 ASP A C 1
ATOM 681 O O . ASP A 1 90 ? 24.562 8.358 0.998 1.00 57.22 90 ASP A O 1
ATOM 685 N N . SER A 1 91 ? 22.878 8.918 -0.350 1.00 51.53 91 SER A N 1
ATOM 686 C CA . SER A 1 91 ? 22.460 10.121 0.363 1.00 51.53 91 SER A CA 1
ATOM 687 C C . SER A 1 91 ? 21.516 9.864 1.548 1.00 51.53 91 SER A C 1
ATOM 689 O O . SER A 1 91 ? 21.061 10.825 2.168 1.00 51.53 91 SER A O 1
ATOM 691 N N . SER A 1 92 ? 21.191 8.613 1.891 1.00 47.16 92 SER A N 1
ATOM 692 C CA . SER A 1 92 ? 20.496 8.285 3.137 1.00 47.16 92 SER A CA 1
ATOM 693 C C . SER A 1 92 ? 21.485 8.240 4.300 1.00 47.16 92 SER A C 1
ATOM 695 O O . SER A 1 92 ? 21.690 7.206 4.936 1.00 47.16 92 SER A O 1
ATOM 697 N N . GLY A 1 93 ? 22.031 9.405 4.651 1.00 43.41 93 GLY A N 1
ATOM 698 C CA . GLY A 1 93 ? 22.102 9.682 6.075 1.00 4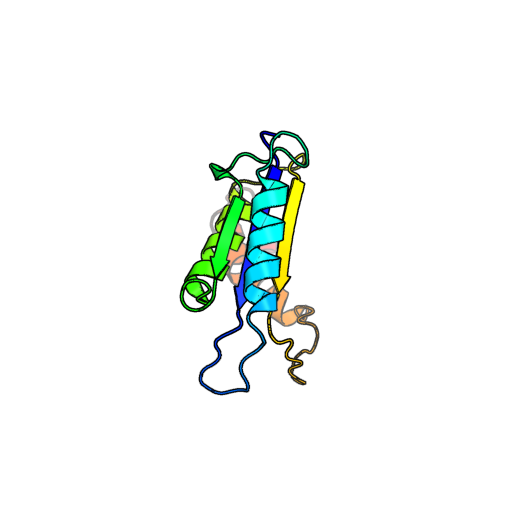3.41 93 GLY A CA 1
ATOM 699 C C . GLY A 1 93 ? 20.692 9.459 6.610 1.00 43.41 93 GLY A C 1
ATOM 700 O O . GLY A 1 93 ? 19.722 9.933 6.007 1.00 43.41 93 GLY A O 1
ATOM 701 N N . LEU A 1 94 ? 20.549 8.693 7.691 1.00 40.25 94 LEU A N 1
ATOM 702 C CA . LEU A 1 94 ? 19.385 8.857 8.549 1.00 40.25 94 LEU A CA 1
ATOM 703 C C . LEU A 1 94 ? 19.118 10.368 8.598 1.00 40.25 94 LEU A C 1
ATOM 705 O O . LEU A 1 94 ? 19.992 11.114 9.046 1.00 40.25 94 LEU A O 1
ATOM 709 N N . ARG A 1 95 ? 17.938 10.840 8.181 1.00 46.22 95 ARG A N 1
ATOM 710 C CA . ARG A 1 95 ? 17.443 12.090 8.757 1.00 46.22 95 ARG A CA 1
ATOM 711 C C . ARG A 1 95 ? 17.081 11.773 10.208 1.00 46.22 95 ARG A C 1
ATOM 713 O O . ARG A 1 95 ? 15.925 11.814 10.602 1.00 46.22 95 ARG A O 1
ATOM 720 N N . THR A 1 96 ? 18.085 11.446 11.023 1.00 43.38 96 THR A N 1
ATOM 721 C CA . THR A 1 96 ? 18.230 12.139 12.292 1.00 43.38 96 THR A CA 1
ATOM 722 C C . THR A 1 96 ? 18.064 13.581 11.884 1.00 43.38 96 THR A C 1
ATOM 724 O O . THR A 1 96 ? 18.943 14.119 11.212 1.00 43.38 96 THR A O 1
ATOM 727 N N . PHE A 1 97 ? 16.894 14.158 12.147 1.00 40.81 97 PHE A N 1
ATOM 728 C CA . PHE A 1 97 ? 16.825 15.600 12.215 1.00 40.81 97 PHE A CA 1
ATOM 729 C C . PHE A 1 97 ? 18.037 15.975 13.059 1.00 40.81 97 PHE A C 1
ATOM 731 O O . PHE A 1 97 ? 18.141 15.544 14.213 1.00 40.81 97 PHE A O 1
ATOM 738 N N . ASN A 1 98 ? 19.022 16.638 12.454 1.00 51.31 98 ASN A N 1
ATOM 739 C CA . ASN A 1 98 ? 20.032 17.277 13.270 1.00 51.31 98 ASN A CA 1
ATOM 740 C C . ASN A 1 98 ? 19.236 18.159 14.244 1.00 51.31 98 ASN A C 1
ATOM 742 O O . ASN A 1 98 ? 18.186 18.684 13.857 1.00 51.31 98 ASN A O 1
ATOM 746 N N . LEU A 1 99 ? 19.675 18.272 15.498 1.00 56.00 99 LEU A N 1
ATOM 747 C CA . LEU A 1 99 ? 19.018 19.131 16.479 1.00 56.00 99 LEU A CA 1
ATOM 748 C C . LEU A 1 99 ? 18.712 20.499 15.848 1.00 56.00 99 LEU A C 1
ATOM 750 O O . LEU A 1 99 ? 17.613 21.001 16.009 1.00 56.00 99 LEU A O 1
ATOM 754 N N . ASP A 1 100 ? 19.606 20.998 14.994 1.00 52.47 100 ASP A N 1
ATOM 755 C CA . ASP A 1 100 ? 19.433 22.220 14.206 1.00 52.47 100 ASP A CA 1
ATOM 756 C C . ASP A 1 100 ? 18.224 22.192 13.244 1.00 52.47 100 ASP A C 1
ATOM 758 O O . ASP A 1 100 ? 17.456 23.147 13.192 1.00 52.47 100 ASP A O 1
ATOM 762 N N . GLU A 1 101 ? 18.000 21.105 12.496 1.00 54.75 101 GLU A N 1
ATOM 763 C CA . GLU A 1 101 ? 16.883 20.980 11.538 1.00 54.75 101 GLU A CA 1
ATOM 764 C C . GLU A 1 101 ? 15.542 20.758 12.268 1.00 54.75 101 GLU A C 1
ATOM 766 O O . GLU A 1 101 ? 14.504 21.274 11.844 1.00 54.75 101 GLU A O 1
ATOM 771 N N . LEU A 1 102 ? 15.571 20.058 13.413 1.00 57.28 102 LEU A N 1
ATOM 772 C CA . LEU A 1 102 ? 14.423 19.917 14.314 1.00 57.28 102 LEU A CA 1
ATOM 773 C C . LEU A 1 102 ? 14.071 21.261 14.969 1.00 57.28 102 LEU A C 1
ATOM 775 O O . LEU A 1 102 ? 12.898 21.620 15.045 1.00 57.28 102 LEU A O 1
ATOM 779 N N . LEU A 1 103 ? 15.085 22.021 15.396 1.00 59.53 103 LEU A N 1
ATOM 780 C CA . LEU A 1 103 ? 14.935 23.345 15.990 1.00 59.53 103 LEU A CA 1
ATOM 781 C C . LEU A 1 103 ? 14.370 24.333 14.970 1.00 59.53 103 LEU A C 1
ATOM 783 O O . LEU A 1 103 ? 13.390 24.990 15.288 1.00 59.53 103 LEU A O 1
ATOM 787 N N . ILE A 1 104 ? 14.865 24.363 13.729 1.00 56.53 104 ILE A N 1
ATOM 788 C CA . ILE A 1 104 ? 14.352 25.259 12.677 1.00 56.53 104 ILE A CA 1
ATOM 789 C C . ILE A 1 104 ? 12.869 24.989 12.373 1.00 56.53 104 ILE A C 1
ATOM 791 O O . ILE A 1 104 ? 12.068 25.924 12.351 1.00 56.53 104 ILE A O 1
ATOM 795 N N . HIS A 1 105 ? 12.472 23.724 12.188 1.00 59.53 105 HIS A N 1
ATOM 796 C CA . HIS A 1 105 ? 11.070 23.382 11.917 1.00 59.53 105 HIS A CA 1
ATOM 797 C C . HIS A 1 105 ? 10.163 23.553 13.139 1.00 59.53 105 HIS A C 1
ATOM 799 O O . HIS A 1 105 ? 9.008 23.958 12.993 1.00 59.53 105 HIS A O 1
ATOM 805 N N . SER A 1 106 ? 10.675 23.274 14.341 1.00 62.31 106 SER A N 1
ATOM 806 C CA . SER A 1 106 ? 9.933 23.525 15.573 1.00 62.31 106 SER A CA 1
ATOM 807 C C . SER A 1 106 ? 9.781 25.017 15.838 1.00 62.31 106 SER A C 1
ATOM 809 O O . SER A 1 106 ? 8.714 25.417 16.274 1.00 62.31 106 SER A O 1
ATOM 811 N N . CYS A 1 107 ? 10.773 25.853 15.521 1.00 67.94 107 CYS A N 1
ATOM 812 C CA . CYS A 1 107 ? 10.774 27.255 15.912 1.00 67.94 107 CYS A CA 1
ATOM 813 C C . CYS A 1 107 ? 9.717 28.071 15.178 1.00 67.94 107 CYS A C 1
ATOM 815 O O . CYS A 1 107 ? 9.103 28.909 15.819 1.00 67.94 107 CYS A O 1
ATOM 817 N N . SER A 1 108 ? 9.408 27.810 13.902 1.00 67.06 108 SER A N 1
ATOM 818 C CA . SER A 1 108 ? 8.312 28.538 13.237 1.00 67.06 108 SER A CA 1
ATOM 819 C C . SER A 1 108 ? 6.953 28.270 13.895 1.00 67.06 108 SER A C 1
ATOM 821 O O . SER A 1 108 ? 6.187 29.196 14.137 1.00 67.06 108 SER A O 1
ATOM 823 N N . TRP A 1 109 ? 6.663 27.013 14.242 1.00 71.12 109 TRP A N 1
ATOM 824 C CA . TRP A 1 109 ? 5.424 26.651 14.939 1.00 71.12 109 TRP A CA 1
ATOM 825 C C . TRP A 1 109 ? 5.433 27.087 16.413 1.00 71.12 109 TRP A C 1
ATOM 827 O O . TRP A 1 109 ? 4.439 27.595 16.934 1.00 71.12 109 TRP A O 1
ATOM 837 N N . LEU A 1 110 ? 6.575 26.931 17.085 1.00 73.00 110 LEU A N 1
ATOM 838 C CA . LEU A 1 110 ? 6.768 27.293 18.483 1.00 73.00 110 LEU A CA 1
ATOM 839 C C . LEU A 1 110 ? 6.714 28.813 18.663 1.00 73.00 110 LEU A C 1
ATOM 841 O O . LEU A 1 110 ? 6.144 29.272 19.640 1.00 73.00 110 LEU A O 1
ATOM 845 N N . GLN A 1 111 ? 7.231 29.605 17.725 1.00 77.56 111 GLN A N 1
ATOM 846 C CA . GLN A 1 111 ? 7.173 31.067 17.765 1.00 77.56 111 GLN A CA 1
ATOM 847 C C . GLN A 1 111 ? 5.733 31.574 17.655 1.00 77.56 111 GLN A C 1
ATOM 849 O O . GLN A 1 111 ? 5.349 32.465 18.415 1.00 77.56 111 GLN A O 1
ATOM 854 N N . ASP A 1 112 ? 4.916 30.967 16.790 1.00 75.00 112 ASP A N 1
ATOM 855 C CA . ASP A 1 112 ? 3.483 31.266 16.693 1.00 75.00 112 ASP A CA 1
ATOM 856 C C . ASP A 1 112 ? 2.755 30.944 18.006 1.00 75.00 112 ASP A C 1
ATOM 858 O O . ASP A 1 112 ? 1.971 31.752 18.512 1.00 75.00 112 ASP A O 1
ATOM 862 N N . TYR A 1 113 ? 3.054 29.795 18.615 1.00 77.94 113 TYR A N 1
ATOM 863 C CA . TYR A 1 113 ? 2.484 29.409 19.905 1.00 77.94 113 TYR A CA 1
ATOM 864 C C . TYR A 1 113 ? 2.940 30.329 21.052 1.00 77.94 113 TYR A C 1
ATOM 866 O O . TYR A 1 113 ? 2.111 30.838 21.808 1.00 77.94 113 TYR A O 1
ATOM 874 N N . LEU A 1 114 ? 4.247 30.582 21.170 1.00 79.62 114 LEU A N 1
ATOM 875 C CA . LEU A 1 114 ? 4.843 31.430 22.207 1.00 79.62 114 LEU A CA 1
ATOM 876 C C . LEU A 1 114 ? 4.362 32.880 22.092 1.00 79.62 114 LEU A C 1
ATOM 878 O O . LEU A 1 114 ? 4.167 33.531 23.115 1.00 79.62 114 LEU A O 1
ATOM 882 N N . SER A 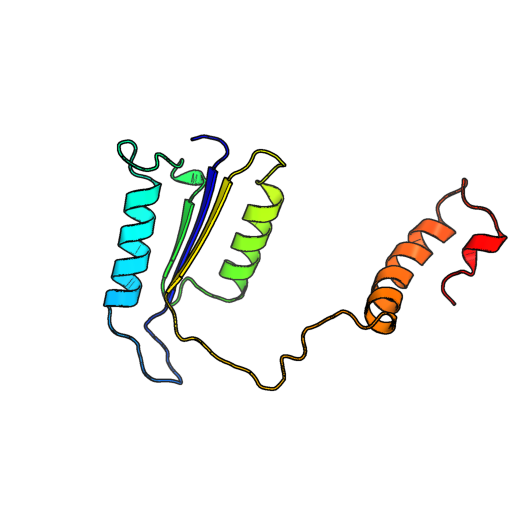1 115 ? 4.129 33.384 20.875 1.00 77.88 115 SER A N 1
ATOM 883 C CA . SER A 1 115 ? 3.653 34.755 20.647 1.00 77.88 115 SER A CA 1
ATOM 884 C C . SER A 1 115 ? 2.175 34.922 20.989 1.00 77.88 115 SER A C 1
ATOM 886 O O . SER A 1 115 ? 1.801 35.920 21.606 1.00 77.88 115 SER A O 1
ATOM 888 N N . ASN A 1 116 ? 1.340 33.937 20.659 1.00 78.75 116 ASN A N 1
ATOM 889 C CA . ASN A 1 116 ? -0.114 34.069 20.765 1.00 78.75 116 ASN A CA 1
ATOM 890 C C . ASN A 1 116 ? -0.711 33.492 22.056 1.00 78.75 116 ASN A C 1
ATOM 892 O O . ASN A 1 116 ? -1.872 33.762 22.360 1.00 78.75 116 ASN A O 1
ATOM 896 N N . ASN A 1 117 ? 0.046 32.720 22.838 1.00 77.94 117 ASN A N 1
ATOM 897 C CA . ASN A 1 117 ? -0.458 32.156 24.086 1.00 77.94 117 ASN A CA 1
ATOM 898 C C . ASN A 1 117 ? -0.294 33.149 25.262 1.00 77.94 117 ASN A C 1
ATOM 900 O O . ASN A 1 117 ? 0.837 33.511 25.607 1.00 77.94 117 ASN A O 1
ATOM 904 N N . PRO A 1 118 ? -1.386 33.588 25.920 1.00 80.44 118 PRO A N 1
ATOM 905 C CA . PRO A 1 118 ? -1.322 34.532 27.041 1.00 80.44 118 PRO A CA 1
ATOM 906 C C . PRO A 1 118 ? -0.796 33.908 28.345 1.00 80.44 118 PRO A C 1
ATOM 908 O O . PRO A 1 118 ? -0.519 34.634 29.296 1.00 80.44 118 PRO A O 1
ATOM 911 N N . HIS A 1 119 ? -0.646 32.582 28.404 1.00 83.12 119 HIS A N 1
ATOM 912 C CA . HIS A 1 119 ? -0.172 31.848 29.582 1.00 83.12 119 HIS A CA 1
ATOM 913 C C . HIS A 1 119 ? 1.337 31.557 29.562 1.00 83.12 119 HIS A C 1
ATOM 915 O O . HIS A 1 119 ? 1.834 30.837 30.425 1.00 83.12 119 HIS A O 1
ATOM 921 N N . VAL A 1 120 ? 2.068 32.101 28.585 1.00 78.12 120 VAL A N 1
ATOM 922 C CA . VAL A 1 120 ? 3.523 31.948 28.456 1.00 78.12 120 VAL A CA 1
ATOM 923 C C . VAL A 1 120 ? 4.237 33.181 29.007 1.00 78.12 120 VAL A C 1
ATOM 925 O O . VAL A 1 120 ? 3.887 34.318 28.668 1.00 78.12 120 VAL A O 1
ATOM 928 N N . ASN A 1 121 ? 5.266 32.948 29.826 1.00 77.75 121 ASN A N 1
ATOM 929 C CA . ASN A 1 121 ? 6.090 33.995 30.424 1.00 77.75 121 ASN A CA 1
ATOM 930 C C . ASN A 1 121 ? 6.877 34.773 29.363 1.00 77.75 121 ASN A C 1
ATOM 932 O O . ASN A 1 121 ? 7.335 34.219 28.366 1.00 77.75 121 ASN A O 1
ATOM 936 N N . ASN A 1 122 ? 7.111 36.063 29.610 1.00 74.62 122 ASN A N 1
ATOM 937 C CA . ASN A 1 122 ? 7.814 36.926 28.654 1.00 74.62 122 ASN A CA 1
ATOM 938 C C . ASN A 1 122 ? 9.269 36.504 28.383 1.00 74.62 122 ASN A C 1
ATOM 940 O O . ASN A 1 122 ? 9.765 36.768 27.294 1.00 74.62 122 ASN A O 1
ATOM 944 N N . SER A 1 123 ? 9.934 35.834 29.331 1.00 75.56 123 SER A N 1
ATOM 945 C CA . SER A 1 123 ? 11.289 35.285 29.156 1.00 75.56 123 SER A CA 1
ATOM 946 C C . SER A 1 123 ? 11.354 34.153 28.133 1.00 75.56 123 SER A C 1
ATOM 948 O O . SER A 1 123 ? 12.374 33.970 27.478 1.00 75.56 123 SER A O 1
ATOM 950 N N . ASP A 1 124 ? 10.263 33.405 27.984 1.00 69.38 124 ASP A N 1
ATOM 951 C CA . ASP A 1 124 ? 10.241 32.175 27.191 1.00 69.38 124 ASP A CA 1
ATOM 952 C C . ASP A 1 124 ? 9.906 32.479 25.722 1.00 69.38 124 ASP A C 1
ATOM 954 O O . ASP A 1 124 ? 10.103 31.651 24.836 1.00 69.38 124 ASP A O 1
ATOM 958 N N . ARG A 1 125 ? 9.464 33.712 25.437 1.00 75.25 125 ARG A N 1
ATOM 959 C CA . ARG A 1 125 ? 9.136 34.199 24.089 1.00 75.25 125 ARG A CA 1
ATOM 960 C C . ARG A 1 125 ? 10.360 34.383 23.188 1.00 75.25 125 ARG A C 1
ATOM 962 O O . ARG A 1 125 ? 10.187 34.518 21.984 1.00 75.25 125 ARG A O 1
ATOM 969 N N . SER A 1 126 ? 11.573 34.371 23.745 1.00 69.75 126 SER A N 1
ATOM 970 C CA . SER A 1 126 ? 12.835 34.504 23.003 1.00 69.75 126 SER A CA 1
ATOM 971 C C . SER A 1 126 ? 13.620 33.193 22.875 1.00 69.75 126 SER A C 1
ATOM 973 O O . SER A 1 126 ? 14.799 33.228 22.534 1.00 69.75 126 SER A O 1
ATOM 975 N N . LEU A 1 127 ? 13.009 32.039 23.182 1.00 67.38 127 LEU A N 1
ATOM 976 C CA . LEU A 1 127 ? 13.662 30.723 23.077 1.00 67.38 127 LEU A CA 1
ATOM 977 C C . LEU A 1 127 ? 14.035 30.343 21.633 1.00 67.38 127 LEU A C 1
ATOM 979 O O . LEU A 1 127 ? 14.948 29.547 21.434 1.00 67.38 127 LEU A O 1
ATOM 983 N N . CYS A 1 128 ? 13.364 30.938 20.647 1.00 65.38 128 CYS A N 1
ATOM 984 C CA . CYS A 1 128 ? 13.692 30.842 19.228 1.00 65.38 128 CYS A CA 1
ATOM 985 C C . CYS A 1 128 ? 13.987 32.258 18.695 1.00 65.38 128 CYS A C 1
ATOM 987 O O . CYS A 1 128 ? 13.037 33.041 18.593 1.00 65.38 128 CYS A O 1
ATOM 989 N N . PRO A 1 129 ? 15.257 32.623 18.430 1.00 60.59 129 PRO A N 1
ATOM 990 C CA . PRO A 1 129 ? 15.616 33.903 17.816 1.00 60.59 129 PRO A CA 1
ATOM 991 C C . PRO A 1 129 ? 15.263 33.974 16.325 1.00 60.59 129 PRO A C 1
ATOM 993 O O . PRO A 1 129 ? 15.293 32.919 15.649 1.00 60.59 129 PRO A O 1
#

Nearest PDB structures (foldseek):
  8wss-assembly1_A  TM=2.485E-01  e=4.294E+00  Homo sapiens

Mean predicted aligned error: 12.77 Å

Foldseek 3Di:
DAQEAEEFEFAFDDDPDHGHDCVSVVVSVVVLCQCCDCVHNNYPNVRYHYAYHPRPDPVNVVVSVVVNVVSHDPPHHYYYHYRDDDDDDPPPPPPPVPVVNVLVVVCVVVLVVQVPDPPHDPVVNVVDD

pLDDT: mean 84.51, std 15.89, range [40.25, 98.56]

Sequence (129 aa):
MDNAHALVVGIANYEKINKLPDTVLNDAQTIYDLLIDSHHCGYSQDNVKLLKDGAATKTALSQALTNLAQQSNQDATVFIYISSHGGQNDSSGLRTFNLDELLIHSCSWLQDYLSNNPHVNNSDRSLCP

Solvent-accessible surface area (backbone atoms only — not comparable to full-atom values): 7549 Å² total; per-residue (Å²): 76,92,60,32,36,35,42,31,30,12,42,26,80,48,90,91,51,83,60,52,61,70,61,34,45,49,50,30,49,52,53,50,52,48,38,44,32,74,90,73,60,20,27,42,64,92,38,47,46,80,30,52,39,90,57,52,35,72,67,50,50,53,50,51,52,50,49,48,63,70,73,50,56,98,84,39,46,77,46,80,47,78,36,58,86,85,80,88,60,95,81,65,62,74,80,63,62,47,69,67,58,46,45,58,64,45,34,64,58,46,49,54,49,44,72,71,40,88,89,55,59,80,79,62,56,62,79,59,128